Protein AF-A0A9E5G1R5-F1 (afdb_monomer_lite)

Foldseek 3Di:
DWDWDQVPHQLIWIWDWDQDPVGDTDIDIDDPDPCSVPTD

pLDDT: mean 95.2, std 3.49, range [79.88, 98.25]

Structure (mmCIF, N/CA/C/O backbone):
data_AF-A0A9E5G1R5-F1
#
_entry.id   AF-A0A9E5G1R5-F1
#
loop_
_atom_site.group_PDB
_atom_site.id
_atom_site.type_symbol
_atom_site.label_atom_id
_atom_site.label_alt_id
_atom_site.label_comp_id
_atom_site.label_asym_id
_atom_site.label_entity_id
_atom_site.label_seq_id
_atom_site.pdbx_PDB_ins_code
_atom_site.Cartn_x
_atom_site.Cartn_y
_atom_site.Cartn_z
_atom_site.occupancy
_atom_site.B_iso_or_equiv
_atom_site.auth_seq_id
_atom_site.auth_comp_id
_atom_site.auth_asym_id
_atom_site.auth_atom_id
_atom_site.pdbx_PDB_model_num
ATOM 1 N N . GLU A 1 1 ? 4.609 -11.364 -5.732 1.00 85.00 1 GLU A N 1
ATOM 2 C CA . GLU A 1 1 ? 3.362 -12.151 -5.836 1.00 85.00 1 GLU A CA 1
ATOM 3 C C . GLU A 1 1 ? 2.308 -11.562 -4.900 1.00 85.00 1 GLU A C 1
ATOM 5 O O . GLU A 1 1 ? 2.699 -10.859 -3.963 1.00 85.00 1 GLU A O 1
ATOM 10 N N . PRO A 1 2 ? 1.005 -11.766 -5.167 1.00 94.38 2 PRO A N 1
ATOM 11 C CA . PRO A 1 2 ? -0.060 -11.307 -4.279 1.00 94.38 2 PRO A CA 1
ATOM 12 C C . PRO A 1 2 ? 0.093 -11.882 -2.867 1.00 94.38 2 PRO A C 1
ATOM 14 O O . PRO A 1 2 ? 0.417 -13.059 -2.722 1.00 94.38 2 PRO A O 1
ATOM 17 N N . HIS A 1 3 ? -0.138 -11.076 -1.832 1.00 96.56 3 HIS A N 1
ATOM 18 C CA . HIS A 1 3 ? -0.089 -11.529 -0.437 1.00 96.56 3 HIS A CA 1
ATOM 19 C C . HIS A 1 3 ? -0.995 -10.695 0.473 1.00 96.56 3 HIS A C 1
ATOM 21 O O . HIS A 1 3 ? -1.355 -9.563 0.147 1.00 96.56 3 HIS A O 1
ATOM 27 N N . VAL A 1 4 ? -1.355 -11.264 1.625 1.00 97.31 4 VAL A N 1
ATOM 28 C CA . VAL A 1 4 ? -2.157 -10.592 2.656 1.00 97.31 4 VAL A CA 1
ATOM 29 C C . VAL A 1 4 ? -1.239 -9.849 3.625 1.00 97.31 4 VAL A C 1
ATOM 31 O O . VAL A 1 4 ? -0.184 -10.354 4.010 1.00 97.31 4 VAL A O 1
ATOM 34 N N . ARG A 1 5 ? -1.637 -8.639 4.017 1.00 95.69 5 ARG A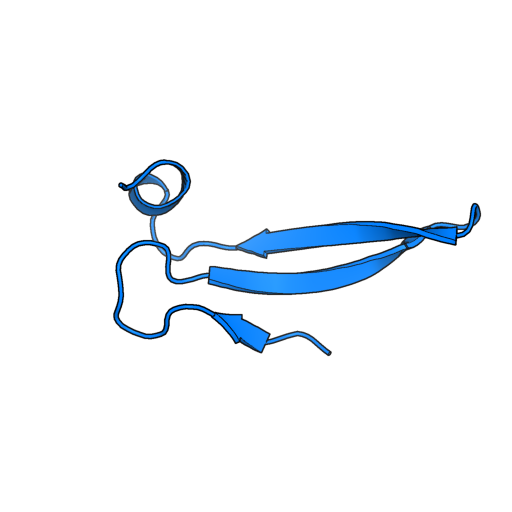 N 1
ATOM 35 C CA . ARG A 1 5 ? -0.987 -7.813 5.042 1.00 95.69 5 ARG A CA 1
ATOM 36 C C . ARG A 1 5 ? -1.970 -7.538 6.174 1.00 95.69 5 ARG A C 1
ATOM 38 O O . ARG A 1 5 ? -3.156 -7.388 5.904 1.00 95.69 5 ARG A O 1
ATOM 45 N N . PHE A 1 6 ? -1.450 -7.425 7.400 1.00 94.56 6 PHE A N 1
ATOM 46 C CA . PHE A 1 6 ? -2.233 -7.148 8.616 1.00 94.56 6 PHE A CA 1
ATOM 47 C C . PHE A 1 6 ? -3.323 -8.198 8.876 1.00 94.56 6 PHE A C 1
ATOM 49 O O . PHE A 1 6 ? -4.461 -7.864 9.179 1.00 94.56 6 PHE A O 1
ATOM 56 N N . GLN A 1 7 ? -2.982 -9.480 8.702 1.00 95.31 7 GLN A N 1
ATOM 57 C CA . GLN A 1 7 ? -3.953 -10.562 8.840 1.00 95.31 7 GLN A CA 1
ATOM 58 C C . GLN A 1 7 ? -4.567 -10.589 10.250 1.00 95.31 7 GLN A C 1
ATOM 60 O O . GLN A 1 7 ? -3.846 -10.715 11.237 1.00 95.31 7 GLN A O 1
ATOM 65 N N . GLY A 1 8 ? -5.894 -10.504 10.330 1.00 93.81 8 GLY A N 1
ATOM 66 C CA . GLY A 1 8 ? -6.676 -10.443 11.564 1.00 93.81 8 GLY A CA 1
ATOM 67 C C . GLY A 1 8 ? -6.661 -9.085 12.270 1.00 93.81 8 GLY A C 1
ATOM 68 O O . GLY A 1 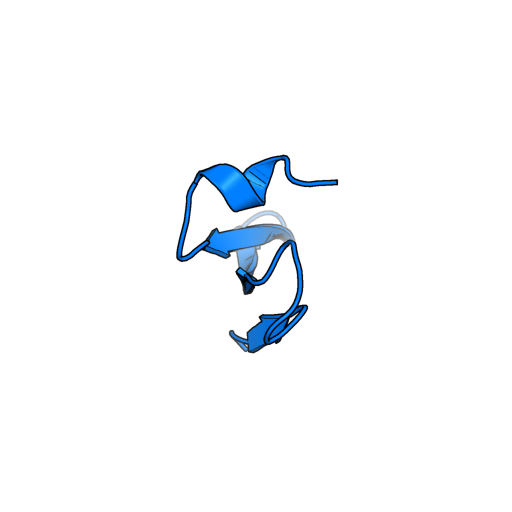8 ? -7.281 -8.956 13.325 1.00 93.81 8 GLY A O 1
ATOM 69 N N . GLU A 1 9 ? -5.981 -8.081 11.715 1.00 95.81 9 GLU A N 1
ATOM 70 C CA . GLU A 1 9 ? -5.866 -6.739 12.285 1.00 95.81 9 GLU A CA 1
ATOM 71 C C . GLU A 1 9 ? -6.656 -5.701 11.475 1.00 95.81 9 GLU A C 1
ATOM 73 O O . GLU A 1 9 ? -7.118 -5.943 10.356 1.00 95.81 9 GLU A O 1
ATOM 78 N N . VAL A 1 10 ? -6.819 -4.510 12.058 1.00 94.31 10 VAL A N 1
ATOM 79 C CA . VAL A 1 10 ? -7.409 -3.366 11.357 1.00 94.31 10 VAL A CA 1
ATOM 80 C C . VAL A 1 10 ? -6.527 -2.998 10.161 1.00 94.31 10 VAL A C 1
ATOM 82 O O . VAL A 1 10 ? -5.317 -2.829 10.291 1.00 94.31 10 VAL A O 1
ATOM 85 N N . GLY A 1 11 ? -7.142 -2.872 8.987 1.00 94.44 11 GLY A N 1
ATOM 86 C CA . GLY A 1 11 ? -6.452 -2.629 7.724 1.00 94.44 11 GLY A CA 1
ATOM 87 C C . GLY A 1 11 ? -5.999 -3.898 6.996 1.00 94.44 11 GLY A C 1
ATOM 88 O O . GLY A 1 11 ? -5.177 -3.782 6.075 1.00 94.44 11 GLY A O 1
ATOM 89 N N . GLU A 1 12 ? -6.516 -5.082 7.370 1.00 97.12 12 GLU A N 1
ATOM 90 C CA . GLU A 1 12 ? -6.296 -6.325 6.620 1.00 97.12 12 GLU A CA 1
ATOM 91 C C . GLU A 1 12 ? -6.610 -6.115 5.132 1.00 97.12 12 GLU A C 1
ATOM 93 O O . GLU A 1 12 ? -7.704 -5.689 4.747 1.00 97.12 12 GLU A O 1
ATOM 98 N N . GLN A 1 13 ? -5.628 -6.419 4.284 1.00 97.75 13 GLN A N 1
ATOM 99 C CA . GLN A 1 13 ? -5.739 -6.240 2.841 1.00 97.75 13 GLN A CA 1
ATOM 100 C C . GLN A 1 13 ? -4.910 -7.275 2.089 1.00 97.75 13 GLN A C 1
ATOM 102 O O . GLN A 1 13 ? -3.798 -7.614 2.503 1.00 97.75 13 GLN A O 1
ATOM 107 N N . ALA A 1 14 ? -5.402 -7.717 0.935 1.00 97.62 14 ALA A N 1
ATOM 108 C CA . ALA A 1 14 ? -4.553 -8.371 -0.054 1.00 97.62 14 ALA A CA 1
ATOM 109 C C . ALA A 1 14 ? -3.944 -7.304 -0.969 1.00 97.62 14 ALA A C 1
ATOM 111 O O . ALA A 1 14 ? -4.648 -6.402 -1.428 1.00 97.62 14 ALA A O 1
ATOM 112 N N . THR A 1 15 ? -2.639 -7.397 -1.215 1.00 97.25 15 THR A N 1
ATOM 113 C CA . THR A 1 15 ? -1.900 -6.468 -2.073 1.00 97.25 15 THR A CA 1
ATOM 114 C C . THR A 1 15 ? -1.108 -7.199 -3.148 1.00 97.25 15 THR A C 1
ATOM 116 O O . THR A 1 15 ? -0.620 -8.316 -2.943 1.00 97.25 15 THR A O 1
ATOM 119 N N . MET A 1 16 ? -0.956 -6.553 -4.300 1.00 97.06 16 MET A N 1
ATOM 120 C CA . MET A 1 16 ? -0.053 -6.972 -5.361 1.00 97.06 16 MET A CA 1
ATOM 121 C C . MET A 1 16 ? 0.485 -5.776 -6.147 1.00 97.06 16 MET A C 1
ATOM 123 O O . MET A 1 16 ? -0.150 -4.726 -6.210 1.00 97.06 16 MET A O 1
ATOM 127 N N . PHE A 1 17 ? 1.628 -5.978 -6.802 1.00 96.50 17 PHE A N 1
ATOM 128 C CA . PHE A 1 17 ? 2.269 -4.975 -7.646 1.00 96.50 17 PHE A CA 1
ATOM 129 C C . PHE A 1 17 ? 2.352 -5.433 -9.100 1.00 96.50 17 PHE A C 1
ATOM 131 O O . PHE A 1 17 ? 2.637 -6.602 -9.370 1.00 96.50 17 PHE A O 1
ATOM 138 N N . PHE A 1 18 ? 2.186 -4.483 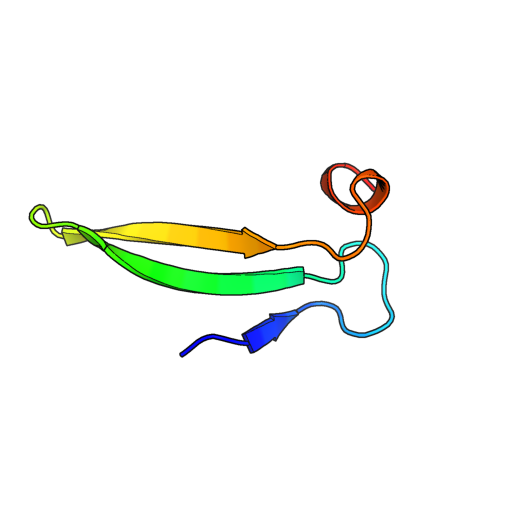-10.016 1.00 95.56 18 PHE A N 1
ATOM 139 C CA . PHE A 1 18 ? 2.505 -4.618 -11.435 1.00 95.56 18 PHE A CA 1
ATOM 140 C C . PHE A 1 18 ? 3.403 -3.473 -11.886 1.00 95.56 18 PHE A C 1
ATOM 142 O O . PHE A 1 18 ? 3.277 -2.361 -11.382 1.00 95.56 18 PHE A O 1
ATOM 149 N N . LEU A 1 19 ? 4.280 -3.741 -12.852 1.00 97.44 19 LEU A N 1
ATOM 150 C CA . LEU A 1 19 ? 4.977 -2.681 -13.570 1.00 97.44 19 LEU A CA 1
ATOM 151 C C . LEU A 1 19 ? 4.172 -2.316 -14.814 1.00 97.44 19 LEU A C 1
ATOM 153 O O . LEU A 1 19 ? 3.813 -3.196 -15.598 1.00 97.44 19 LEU A O 1
ATOM 157 N N . ASP A 1 20 ? 3.883 -1.031 -14.986 1.00 97.25 20 ASP A N 1
ATOM 158 C CA . ASP A 1 20 ? 3.343 -0.520 -16.245 1.00 97.25 20 ASP A CA 1
ATOM 159 C C . ASP A 1 20 ? 4.440 -0.476 -17.342 1.00 97.25 20 ASP A C 1
ATOM 161 O O . ASP A 1 20 ? 5.621 -0.707 -17.055 1.00 97.25 20 ASP A O 1
ATOM 165 N N . PRO A 1 21 ? 4.105 -0.168 -18.611 1.00 98.25 21 PRO A N 1
ATOM 166 C CA . PRO A 1 21 ? 5.098 -0.073 -19.687 1.00 98.25 21 PRO A CA 1
ATOM 167 C C . PRO A 1 21 ? 6.183 0.998 -19.486 1.00 98.25 21 PRO A C 1
ATOM 169 O O . PRO A 1 21 ? 7.205 0.963 -20.167 1.00 98.25 21 PRO A O 1
ATOM 172 N N . SER A 1 22 ? 5.972 1.958 -18.585 1.00 98.25 22 SER A N 1
ATOM 173 C CA . SER A 1 22 ? 6.949 2.985 -18.208 1.00 98.25 22 SER A CA 1
ATOM 174 C C . SER A 1 22 ? 7.800 2.581 -16.997 1.00 98.25 22 SER A C 1
ATOM 176 O O . SER A 1 22 ? 8.698 3.328 -16.615 1.00 98.25 22 SER A O 1
ATOM 178 N N . GLY A 1 23 ? 7.560 1.404 -16.411 1.00 97.25 23 GLY A N 1
ATOM 179 C CA . GLY A 1 23 ? 8.280 0.890 -15.249 1.00 97.25 23 GLY A CA 1
ATOM 180 C C . GLY A 1 23 ? 7.746 1.382 -13.902 1.00 97.25 23 GLY A C 1
ATOM 181 O O . GLY A 1 23 ? 8.417 1.182 -12.889 1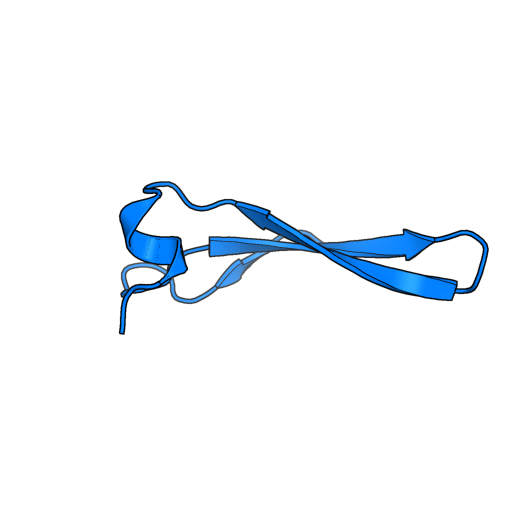.00 97.25 23 GLY A O 1
ATOM 182 N N . ASN A 1 24 ? 6.565 2.005 -13.846 1.00 97.88 24 ASN A N 1
ATOM 183 C CA . ASN A 1 24 ? 5.962 2.426 -12.580 1.00 97.88 24 ASN A CA 1
ATOM 184 C C . ASN A 1 24 ? 5.339 1.234 -11.855 1.00 97.88 24 ASN A C 1
ATOM 186 O O . ASN A 1 24 ? 4.610 0.445 -12.456 1.00 97.88 24 ASN A O 1
ATOM 190 N N . ALA A 1 25 ? 5.567 1.144 -10.544 1.00 97.25 25 ALA A N 1
ATOM 191 C CA . ALA A 1 25 ? 4.934 0.139 -9.703 1.00 97.25 25 ALA A CA 1
ATOM 192 C C . ALA A 1 25 ? 3.503 0.564 -9.339 1.00 97.25 25 ALA A C 1
ATOM 194 O O . ALA A 1 25 ? 3.294 1.467 -8.529 1.00 97.25 25 ALA A O 1
ATOM 195 N N . LEU A 1 26 ? 2.518 -0.104 -9.929 1.00 97.38 26 LEU A N 1
ATOM 196 C CA . LEU A 1 26 ? 1.109 0.035 -9.590 1.00 97.38 26 LEU A CA 1
ATOM 197 C C . LEU A 1 26 ? 0.755 -0.971 -8.499 1.00 97.38 26 LEU A C 1
ATOM 199 O O . LEU A 1 26 ? 0.891 -2.178 -8.707 1.00 97.38 26 LEU A O 1
ATOM 203 N N . GLU A 1 27 ? 0.294 -0.479 -7.352 1.00 97.31 27 GLU A N 1
ATOM 204 C CA . GLU A 1 27 ? -0.216 -1.322 -6.273 1.00 97.31 27 GLU A CA 1
ATOM 205 C C . GLU A 1 27 ? -1.734 -1.474 -6.387 1.00 97.31 27 GLU A C 1
ATOM 207 O O . GLU A 1 27 ? -2.470 -0.488 -6.440 1.00 97.31 27 GLU A O 1
ATOM 212 N N . PHE A 1 28 ? -2.204 -2.715 -6.362 1.00 96.38 28 PHE A N 1
ATOM 213 C CA . PHE A 1 28 ? -3.618 -3.044 -6.249 1.00 96.38 28 PHE A CA 1
ATOM 214 C C . PHE A 1 28 ? -3.882 -3.590 -4.856 1.00 96.38 28 PHE A C 1
ATOM 216 O O . PHE A 1 28 ? -3.170 -4.478 -4.391 1.00 96.38 28 PHE A O 1
ATOM 223 N N . LYS A 1 29 ? -4.919 -3.061 -4.207 1.00 96.69 29 LYS A N 1
ATOM 224 C CA . LYS A 1 29 ? -5.333 -3.437 -2.856 1.00 96.69 29 LYS A CA 1
ATOM 225 C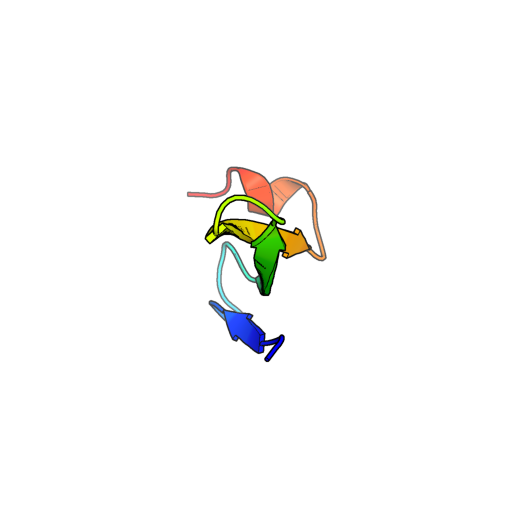 C . LYS A 1 29 ? -6.791 -3.863 -2.872 1.00 96.69 29 LYS A C 1
ATOM 227 O O . LYS A 1 29 ? -7.617 -3.198 -3.496 1.00 96.69 29 LYS A O 1
ATOM 232 N N . SER A 1 30 ? -7.111 -4.930 -2.155 1.00 96.81 30 SER A N 1
ATOM 233 C CA . SER A 1 30 ? -8.491 -5.339 -1.897 1.00 96.81 30 SER A CA 1
ATOM 234 C C . SER A 1 30 ? -8.720 -5.508 -0.406 1.00 96.81 30 SER A C 1
ATOM 236 O O . SER A 1 30 ? -7.892 -6.105 0.284 1.00 96.81 30 SER A O 1
ATOM 238 N N . PHE A 1 31 ? -9.873 -5.038 0.052 1.00 96.50 31 PHE A N 1
ATOM 239 C CA . PHE A 1 31 ? -10.311 -5.105 1.439 1.00 96.50 31 PHE A CA 1
ATOM 240 C C . PHE A 1 31 ? -11.604 -5.917 1.498 1.00 96.50 31 PHE A C 1
ATOM 242 O O . PHE A 1 31 ? -12.466 -5.761 0.633 1.00 96.50 31 PHE A O 1
ATOM 249 N N . ALA A 1 32 ? -11.739 -6.779 2.506 1.00 94.69 32 ALA A N 1
ATOM 250 C CA . ALA A 1 32 ? -12.970 -7.544 2.718 1.00 94.69 32 ALA A CA 1
ATOM 251 C C . ALA A 1 32 ? -14.135 -6.654 3.195 1.00 94.69 32 ALA A C 1
ATOM 253 O O . ALA A 1 32 ? -15.298 -6.981 2.972 1.00 94.69 32 ALA A O 1
ATOM 254 N N . ASP A 1 33 ? -13.812 -5.518 3.816 1.00 94.31 33 ASP A N 1
ATOM 255 C CA . ASP A 1 33 ? -14.753 -4.512 4.298 1.00 94.31 33 ASP A CA 1
ATOM 256 C C . ASP A 1 33 ? -14.255 -3.109 3.915 1.00 94.31 33 ASP A C 1
ATOM 258 O O . ASP A 1 33 ? -13.108 -2.743 4.171 1.00 94.31 33 ASP A O 1
ATOM 262 N N . MET A 1 34 ? -15.132 -2.303 3.313 1.00 94.88 34 MET A N 1
ATOM 263 C CA . MET A 1 34 ? -14.832 -0.927 2.905 1.00 94.88 34 MET A CA 1
ATOM 264 C C . MET A 1 34 ? -14.533 -0.003 4.091 1.00 94.88 34 MET A C 1
ATOM 266 O O . MET A 1 34 ? -13.815 0.984 3.923 1.00 94.88 34 MET A O 1
ATOM 270 N N . GLY A 1 35 ? -15.024 -0.325 5.292 1.00 94.81 35 GLY A N 1
ATOM 271 C CA . GLY A 1 35 ? -14.668 0.385 6.520 1.00 94.81 35 GLY A CA 1
ATOM 272 C C . GLY A 1 35 ? -13.169 0.328 6.835 1.00 94.81 35 GLY A C 1
ATOM 273 O O . GLY A 1 35 ? -12.639 1.259 7.436 1.00 94.81 35 GLY A O 1
ATOM 274 N N . GLN A 1 36 ? -12.465 -0.709 6.366 1.00 93.31 36 GLN A N 1
ATOM 275 C CA . GLN A 1 36 ? -11.030 -0.911 6.603 1.00 93.31 36 GLN A CA 1
ATOM 276 C C . GLN A 1 36 ? -10.140 0.047 5.799 1.00 93.31 36 GLN A C 1
ATOM 278 O O . GLN A 1 36 ? -8.985 0.247 6.161 1.00 93.31 36 GLN A O 1
ATOM 283 N N . VAL A 1 37 ? -10.660 0.675 4.736 1.00 93.81 37 VAL A N 1
ATOM 284 C CA . VAL A 1 37 ? -9.863 1.532 3.834 1.00 93.81 37 VAL A CA 1
ATOM 285 C C . VAL A 1 37 ? -9.299 2.761 4.556 1.00 93.81 37 VAL A C 1
ATOM 287 O O . VAL A 1 37 ? -8.193 3.202 4.252 1.00 93.81 37 VAL A O 1
ATOM 290 N N . PHE A 1 38 ? -10.044 3.302 5.520 1.00 92.62 38 PHE A N 1
ATOM 291 C CA . PHE A 1 38 ? -9.656 4.481 6.306 1.00 92.62 38 PHE A CA 1
ATOM 292 C C . PHE A 1 38 ? -9.676 4.213 7.813 1.0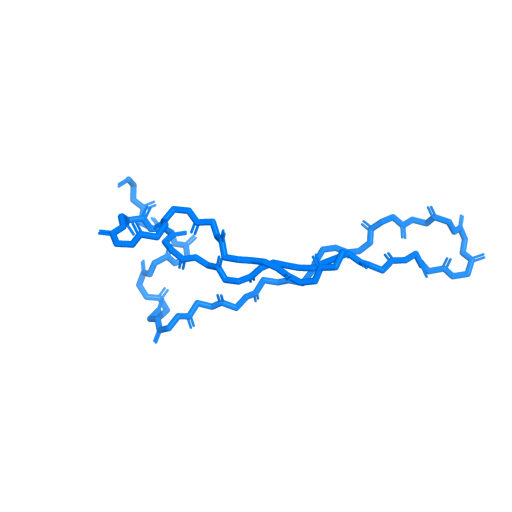0 92.62 38 PHE A C 1
ATOM 294 O O . PHE A 1 38 ? -9.727 5.153 8.612 1.00 92.62 38 PHE A O 1
ATOM 301 N N . ALA A 1 39 ? -9.690 2.937 8.201 1.00 89.06 39 ALA A N 1
ATOM 302 C CA . ALA A 1 39 ? -9.633 2.562 9.599 1.00 89.06 39 ALA A CA 1
ATOM 303 C C . ALA A 1 39 ? -8.279 2.982 10.201 1.00 89.06 39 ALA A C 1
ATOM 305 O O . ALA A 1 39 ? -7.262 3.012 9.506 1.00 89.06 39 ALA A O 1
ATOM 306 N N . LYS A 1 40 ? -8.305 3.394 11.472 1.00 79.88 40 LYS A N 1
ATOM 307 C CA . LYS A 1 40 ? -7.150 3.940 12.198 1.00 79.88 40 LYS A CA 1
ATOM 308 C C . LYS A 1 40 ? -6.428 2.874 12.999 1.00 79.88 40 LYS A C 1
ATOM 310 O O . LYS A 1 40 ? -7.141 2.014 13.559 1.00 79.88 40 LYS A O 1
#

Sequence (40 aa):
EPHVRFQGEVGEQATMFFLDPSGNALEFKSFADMGQVFAK

Radius of gyration: 11.85 Å; chains: 1; bounding box: 23×17×32 Å

Secondary structure (DSSP, 8-state):
--EEESTTSTT-EEEEEEE-TT--EEEEEE-SSGGGGG--